Protein AF-A0A7J6RT24-F1 (afdb_monomer)

Structure (mmCIF, N/CA/C/O backbone):
data_AF-A0A7J6RT24-F1
#
_entry.id   AF-A0A7J6RT24-F1
#
loop_
_atom_site.group_PDB
_atom_site.id
_atom_site.type_symbol
_atom_site.label_atom_id
_atom_site.label_alt_id
_atom_site.label_comp_id
_atom_site.label_asym_id
_atom_site.label_entity_id
_atom_site.label_seq_id
_atom_site.pdbx_PDB_ins_code
_atom_site.Cartn_x
_atom_site.Cartn_y
_atom_site.Cartn_z
_atom_site.occupancy
_atom_site.B_iso_or_equiv
_atom_site.auth_seq_id
_atom_site.auth_comp_id
_atom_site.auth_asym_id
_atom_site.auth_atom_id
_atom_site.pdbx_PDB_model_num
ATOM 1 N N . MET A 1 1 ? 26.549 -19.780 -21.112 1.00 41.97 1 MET A N 1
ATOM 2 C CA . MET A 1 1 ? 27.009 -18.426 -20.732 1.00 41.97 1 MET A CA 1
ATOM 3 C C . MET A 1 1 ? 26.534 -17.441 -21.785 1.00 41.97 1 MET A C 1
ATOM 5 O O . MET A 1 1 ? 26.823 -17.693 -22.943 1.00 41.97 1 MET A O 1
ATOM 9 N N . LEU A 1 2 ? 25.797 -16.397 -21.384 1.00 37.84 2 LEU A N 1
ATOM 10 C CA . LEU A 1 2 ? 25.719 -15.054 -21.995 1.00 37.84 2 LEU A 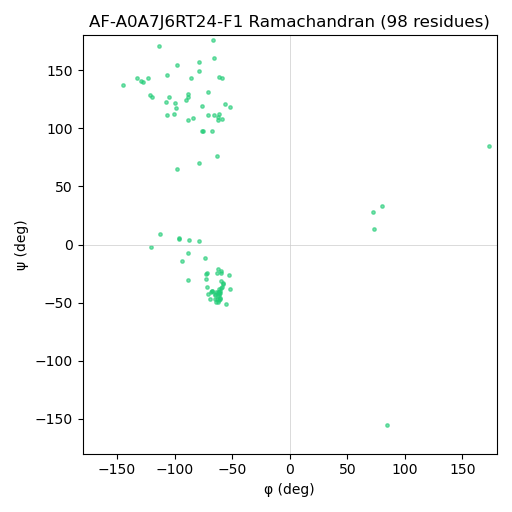CA 1
ATOM 11 C C . LEU A 1 2 ? 24.610 -14.273 -21.265 1.00 37.84 2 LEU A C 1
ATOM 13 O O . LEU A 1 2 ? 23.445 -14.269 -21.649 1.00 37.84 2 LEU A O 1
ATOM 17 N N . THR A 1 3 ? 24.975 -13.662 -20.139 1.00 43.00 3 THR A N 1
ATOM 18 C CA . THR A 1 3 ? 24.137 -12.731 -19.373 1.00 43.00 3 THR A CA 1
ATOM 19 C C . THR A 1 3 ? 24.110 -11.379 -20.080 1.00 43.00 3 THR A C 1
ATOM 21 O O . THR A 1 3 ? 25.024 -10.573 -19.925 1.00 43.00 3 THR A O 1
ATOM 24 N N . GLY A 1 4 ? 23.068 -11.128 -20.868 1.00 41.88 4 GLY A N 1
ATOM 25 C CA . GLY A 1 4 ? 22.840 -9.849 -21.538 1.00 41.88 4 GLY A CA 1
ATOM 26 C C . GLY A 1 4 ? 21.851 -8.964 -20.782 1.00 41.88 4 GLY A C 1
ATOM 27 O O . GLY A 1 4 ? 20.776 -8.684 -21.301 1.00 41.88 4 GLY A O 1
ATOM 28 N N . ILE A 1 5 ? 22.184 -8.517 -19.566 1.00 50.94 5 ILE A N 1
ATOM 29 C CA . ILE A 1 5 ? 21.401 -7.464 -18.899 1.00 50.94 5 ILE A CA 1
ATOM 30 C C . ILE A 1 5 ? 21.762 -6.141 -19.578 1.00 50.94 5 ILE A C 1
ATOM 32 O O . ILE A 1 5 ? 22.782 -5.524 -19.266 1.00 50.94 5 ILE A O 1
ATOM 36 N N . ARG A 1 6 ? 20.930 -5.703 -20.526 1.00 50.19 6 ARG A N 1
ATOM 37 C CA . ARG A 1 6 ? 20.975 -4.332 -21.043 1.00 50.19 6 ARG A CA 1
ATOM 38 C C . ARG A 1 6 ? 20.544 -3.401 -19.911 1.00 50.19 6 ARG A C 1
ATOM 40 O O . ARG A 1 6 ? 19.359 -3.248 -19.634 1.00 50.19 6 ARG A O 1
ATOM 47 N N . ARG A 1 7 ? 21.526 -2.820 -19.220 1.00 43.16 7 ARG A N 1
ATOM 48 C CA . ARG A 1 7 ? 21.316 -1.693 -18.311 1.00 43.16 7 ARG A CA 1
ATOM 49 C C . ARG A 1 7 ? 20.787 -0.536 -19.154 1.00 43.16 7 ARG A C 1
ATOM 51 O O . ARG A 1 7 ? 21.525 -0.003 -19.978 1.00 43.16 7 ARG A O 1
ATOM 58 N N . PHE A 1 8 ? 19.516 -0.179 -18.984 1.00 46.31 8 PHE A N 1
ATOM 59 C CA . PHE A 1 8 ? 19.030 1.114 -19.451 1.00 46.31 8 PHE A CA 1
ATOM 60 C C . PHE A 1 8 ? 19.902 2.182 -18.791 1.00 46.31 8 PHE A C 1
ATOM 62 O O . PHE A 1 8 ? 20.028 2.206 -17.565 1.00 46.31 8 PHE A O 1
ATOM 69 N N . ALA A 1 9 ? 20.568 2.996 -19.608 1.00 40.97 9 ALA A N 1
ATOM 70 C CA . ALA A 1 9 ? 21.303 4.151 -19.134 1.00 40.97 9 ALA A CA 1
ATOM 71 C C . ALA A 1 9 ? 20.305 5.054 -18.405 1.00 40.97 9 ALA A C 1
ATOM 73 O O . ALA A 1 9 ? 19.417 5.641 -19.019 1.00 40.97 9 ALA A O 1
ATOM 74 N N . ALA A 1 10 ? 20.407 5.096 -17.078 1.00 47.28 10 ALA A N 1
ATOM 75 C CA . ALA A 1 10 ? 19.801 6.158 -16.312 1.00 47.28 10 ALA A CA 1
ATOM 76 C C . ALA A 1 10 ? 20.466 7.446 -16.797 1.00 47.28 10 ALA A C 1
ATOM 78 O O . ALA A 1 10 ? 21.658 7.643 -16.562 1.00 47.28 10 ALA A O 1
ATOM 79 N N . ASP A 1 11 ? 19.713 8.310 -17.472 1.00 47.97 11 ASP A N 1
ATOM 80 C CA . ASP A 1 11 ? 20.037 9.732 -17.521 1.00 47.97 11 ASP A CA 1
ATOM 81 C C . ASP A 1 11 ? 19.935 10.258 -16.081 1.00 47.97 11 ASP A C 1
ATOM 83 O O . ASP A 1 11 ? 18.950 10.860 -15.657 1.00 47.97 11 ASP A O 1
ATOM 87 N N . SER A 1 12 ? 20.947 9.952 -15.271 1.00 54.94 12 SER A N 1
ATOM 88 C CA . SER A 1 12 ? 21.086 10.424 -13.906 1.00 54.94 12 SER A CA 1
ATOM 89 C C . SER A 1 12 ? 21.604 11.854 -13.961 1.00 54.94 12 SER A C 1
ATOM 91 O O . SER A 1 12 ? 22.752 12.135 -13.611 1.00 54.94 12 SER A O 1
ATOM 93 N N . ARG A 1 13 ? 20.764 12.793 -14.403 1.00 59.53 13 ARG A N 1
ATOM 94 C CA . ARG A 1 13 ? 20.928 14.159 -13.910 1.00 59.53 13 ARG A CA 1
ATOM 95 C C . ARG A 1 13 ? 20.689 14.063 -12.413 1.00 59.53 13 ARG A C 1
ATOM 97 O O . ARG A 1 13 ? 19.567 13.788 -11.996 1.00 59.53 13 ARG A O 1
ATOM 104 N N . ALA A 1 14 ? 21.762 14.182 -11.631 1.00 67.69 14 ALA A N 1
ATOM 105 C CA . ALA A 1 14 ? 21.658 14.236 -10.184 1.00 67.69 14 ALA A CA 1
ATOM 106 C C . ALA A 1 14 ? 20.633 15.322 -9.847 1.00 67.69 14 ALA A C 1
ATOM 108 O O . ALA A 1 14 ? 20.783 16.478 -10.256 1.00 67.69 14 ALA A O 1
ATOM 109 N N . MET A 1 15 ? 19.543 14.918 -9.198 1.00 70.62 15 MET A N 1
ATOM 110 C CA . MET A 1 15 ? 18.542 15.855 -8.718 1.00 70.62 15 MET A CA 1
ATOM 111 C C . MET A 1 15 ? 19.244 16.823 -7.765 1.00 70.62 15 MET A C 1
ATOM 113 O O . MET A 1 15 ? 20.170 16.444 -7.046 1.00 70.62 15 MET A O 1
ATOM 117 N N . SER A 1 16 ? 18.857 18.101 -7.779 1.00 86.38 16 SER A N 1
ATOM 118 C CA . SER A 1 16 ? 19.405 19.019 -6.785 1.00 86.38 16 SER A CA 1
ATOM 119 C C . SER A 1 16 ? 19.005 18.520 -5.396 1.00 86.38 16 SER A C 1
ATOM 121 O O . SER A 1 16 ? 17.896 18.018 -5.211 1.00 86.38 16 SER A O 1
ATOM 123 N N . LYS A 1 17 ? 19.884 18.685 -4.406 1.00 88.19 17 LYS A N 1
ATOM 124 C CA . LYS A 1 17 ? 19.605 18.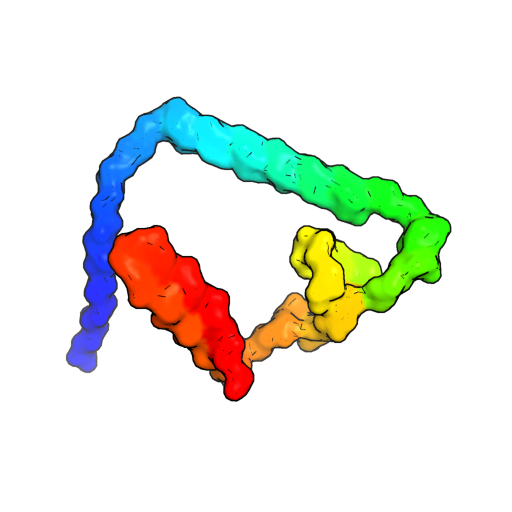271 -3.022 1.00 88.19 17 LYS A CA 1
ATOM 125 C C . LYS A 1 17 ? 18.268 18.830 -2.514 1.00 88.19 17 LYS A C 1
ATOM 127 O O . LYS A 1 17 ? 17.480 18.125 -1.903 1.00 88.19 17 LYS A O 1
ATOM 132 N N . SER A 1 18 ? 17.959 20.072 -2.897 1.00 89.44 18 SER A N 1
ATOM 133 C CA . SER A 1 18 ? 16.669 20.709 -2.616 1.00 89.44 18 SER A CA 1
ATOM 134 C C . SER A 1 18 ? 15.474 19.986 -3.253 1.00 89.44 18 SER A C 1
ATOM 136 O O . SER A 1 18 ? 14.419 19.907 -2.629 1.00 89.44 18 SER A O 1
ATOM 138 N N . ALA A 1 19 ? 15.610 19.460 -4.473 1.00 85.44 19 ALA A N 1
ATOM 139 C CA . ALA A 1 19 ? 14.546 18.708 -5.128 1.00 85.44 19 ALA A CA 1
ATOM 140 C C . ALA A 1 19 ? 14.338 17.326 -4.483 1.00 85.44 19 ALA A C 1
ATOM 142 O O . ALA A 1 19 ? 13.197 16.884 -4.352 1.00 85.44 19 ALA A O 1
ATOM 143 N N .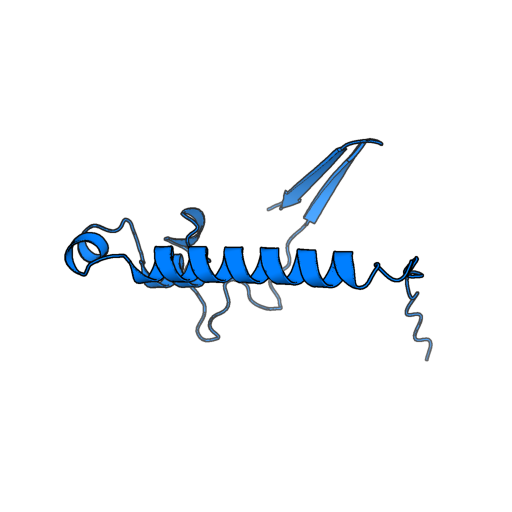 GLU A 1 20 ? 15.408 16.665 -4.036 1.00 89.19 20 GLU A N 1
ATOM 144 C CA . GLU A 1 20 ? 15.322 15.406 -3.282 1.00 89.19 20 GLU A CA 1
ATOM 145 C C . GLU A 1 20 ? 14.641 15.610 -1.923 1.00 89.19 20 GLU A C 1
ATOM 147 O O . GLU A 1 20 ? 13.695 14.889 -1.598 1.00 89.19 20 GLU A O 1
ATOM 152 N N . ASP A 1 21 ? 15.039 16.646 -1.182 1.00 90.69 21 ASP A N 1
ATOM 153 C CA . ASP A 1 21 ? 14.433 17.012 0.102 1.00 90.69 21 ASP A CA 1
ATOM 154 C C . ASP A 1 21 ? 12.942 17.362 -0.061 1.00 90.69 21 ASP A C 1
ATOM 156 O O . ASP A 1 21 ? 12.094 16.932 0.730 1.00 90.69 21 ASP A O 1
ATOM 160 N N . ALA A 1 22 ? 12.585 18.085 -1.128 1.00 90.56 22 ALA A N 1
ATOM 161 C CA . ALA A 1 22 ? 11.195 18.409 -1.435 1.00 90.56 22 ALA A CA 1
ATOM 162 C C . ALA A 1 22 ? 10.371 17.143 -1.719 1.00 90.56 22 ALA A C 1
ATOM 164 O O . ALA A 1 22 ? 9.295 16.964 -1.143 1.00 90.56 22 ALA A O 1
ATOM 165 N N . LEU A 1 23 ? 10.879 16.227 -2.548 1.00 88.25 23 LEU A N 1
ATOM 166 C CA . LEU A 1 23 ? 10.213 14.954 -2.843 1.00 88.25 23 LEU A CA 1
ATOM 167 C C . LEU A 1 23 ? 10.045 14.087 -1.593 1.00 88.25 23 LEU A C 1
ATOM 169 O O . LEU A 1 23 ? 8.977 13.504 -1.384 1.00 88.25 23 LEU A O 1
ATOM 173 N N . GLN A 1 24 ? 11.070 14.037 -0.746 1.00 91.94 24 GLN A N 1
ATOM 174 C CA . GLN A 1 24 ? 11.028 13.307 0.513 1.00 91.94 24 GLN A CA 1
ATOM 175 C C . GLN A 1 24 ? 9.957 13.886 1.449 1.00 91.94 24 GLN A C 1
ATOM 177 O O . GLN A 1 24 ? 9.133 13.138 1.979 1.00 91.94 24 GLN A O 1
ATOM 182 N N . SER A 1 25 ? 9.870 15.215 1.566 1.00 91.00 25 SER A N 1
ATOM 183 C CA . SER A 1 25 ? 8.848 15.879 2.386 1.00 91.00 25 SER A CA 1
ATOM 184 C C . SER A 1 25 ? 7.417 15.596 1.904 1.00 91.00 25 SER A C 1
ATOM 186 O O . SER A 1 25 ? 6.527 15.308 2.710 1.00 91.00 25 SER A O 1
ATOM 188 N N . ILE A 1 26 ? 7.194 15.589 0.584 1.00 88.12 26 ILE A N 1
ATOM 189 C CA . ILE A 1 26 ? 5.897 15.276 -0.029 1.00 88.12 26 ILE A CA 1
ATOM 190 C C . ILE A 1 26 ? 5.517 13.822 0.257 1.00 88.12 26 ILE A C 1
ATOM 192 O O . ILE A 1 26 ? 4.371 13.530 0.615 1.00 88.12 26 ILE A O 1
ATOM 196 N N . LYS A 1 27 ? 6.478 12.902 0.128 1.00 86.94 27 LYS A N 1
ATOM 197 C CA . LYS A 1 27 ? 6.275 11.481 0.415 1.00 86.94 27 LYS A CA 1
ATOM 198 C C . LYS A 1 27 ? 5.874 11.268 1.874 1.00 86.94 27 LYS A C 1
ATOM 200 O O . LYS A 1 27 ? 4.874 10.603 2.141 1.00 86.94 27 LYS A O 1
ATOM 205 N N . GLU A 1 28 ? 6.580 11.894 2.808 1.00 86.69 28 GLU A N 1
ATOM 206 C CA . GLU A 1 28 ? 6.285 11.799 4.239 1.00 86.69 28 GLU A CA 1
ATOM 207 C C . GLU A 1 28 ? 4.933 12.413 4.611 1.00 86.69 28 GLU A C 1
ATOM 209 O O . GLU A 1 28 ? 4.180 11.820 5.388 1.00 86.69 28 GLU A O 1
ATOM 214 N N . ALA A 1 29 ? 4.587 13.575 4.050 1.00 80.38 29 ALA A N 1
ATOM 215 C CA . ALA A 1 29 ? 3.290 14.210 4.269 1.00 80.38 29 ALA A CA 1
ATOM 216 C C . ALA A 1 29 ? 2.143 13.319 3.771 1.00 80.38 29 ALA A C 1
ATOM 218 O O . ALA A 1 29 ? 1.147 13.123 4.476 1.00 80.38 29 ALA A O 1
ATOM 219 N N . ARG A 1 30 ? 2.310 12.711 2.589 1.00 81.75 30 ARG A N 1
ATOM 220 C CA . ARG A 1 30 ? 1.353 11.757 2.021 1.00 81.75 30 ARG A CA 1
ATOM 221 C C . ARG A 1 30 ? 1.196 10.527 2.910 1.00 81.75 30 ARG A C 1
ATOM 223 O O . ARG A 1 30 ? 0.066 10.138 3.199 1.00 81.75 30 ARG A O 1
ATOM 230 N N . GLU A 1 31 ? 2.293 9.930 3.367 1.00 80.38 31 GLU A N 1
ATOM 231 C CA . GLU A 1 31 ? 2.259 8.758 4.249 1.00 80.38 31 GLU A CA 1
ATOM 232 C C . GLU A 1 31 ? 1.611 9.066 5.604 1.00 80.38 31 GLU A C 1
ATOM 234 O O . GLU A 1 31 ? 0.814 8.268 6.101 1.00 80.38 31 GLU A O 1
ATOM 239 N N . LYS A 1 32 ? 1.898 10.230 6.198 1.00 76.75 32 LYS A N 1
ATOM 240 C CA . LYS A 1 32 ? 1.281 10.670 7.460 1.00 76.75 32 LYS A CA 1
ATOM 241 C C . LYS A 1 32 ? -0.223 10.883 7.299 1.00 76.75 32 LYS A C 1
ATOM 243 O O . LYS A 1 32 ? -0.998 10.318 8.069 1.00 76.75 32 LYS A O 1
ATOM 248 N N . ALA A 1 33 ? -0.651 11.622 6.274 1.00 71.06 33 ALA A N 1
ATOM 249 C CA . ALA A 1 33 ? -2.069 11.844 5.986 1.00 71.06 33 ALA A CA 1
ATOM 250 C C . ALA A 1 33 ? -2.816 10.527 5.714 1.00 71.06 33 ALA A C 1
ATOM 252 O O . ALA A 1 33 ? -3.956 10.338 6.142 1.00 71.06 33 ALA A O 1
ATOM 253 N N . HIS A 1 34 ? -2.157 9.588 5.037 1.00 69.50 34 HIS A N 1
ATOM 254 C CA . HIS A 1 34 ? -2.698 8.270 4.734 1.00 69.50 34 HIS A CA 1
ATOM 255 C C . HIS A 1 34 ? -2.852 7.385 5.978 1.00 69.50 34 HIS A C 1
ATOM 257 O O . HIS A 1 34 ? -3.932 6.839 6.213 1.00 69.50 34 HIS A O 1
ATOM 263 N N . LYS A 1 35 ? -1.823 7.319 6.833 1.00 70.31 35 LYS A N 1
ATOM 264 C CA . LYS A 1 35 ? -1.875 6.611 8.124 1.00 70.31 35 LYS A CA 1
ATOM 265 C C . LYS A 1 35 ? -2.952 7.181 9.042 1.00 70.31 35 LYS A C 1
ATOM 267 O O . LYS A 1 35 ? -3.650 6.411 9.698 1.00 70.31 35 LYS A O 1
ATOM 272 N N . LEU A 1 36 ? -3.114 8.504 9.067 1.00 66.50 36 LEU A N 1
ATOM 273 C CA . LEU A 1 36 ? -4.169 9.166 9.833 1.00 66.50 36 LEU A CA 1
ATOM 274 C C . LEU A 1 36 ? -5.555 8.749 9.331 1.00 66.50 36 LEU A C 1
ATOM 276 O O . LEU A 1 36 ? -6.359 8.280 10.128 1.00 66.50 36 LEU A O 1
ATOM 280 N N . LYS A 1 37 ? -5.815 8.803 8.018 1.00 69.81 37 LYS A N 1
ATOM 281 C CA . LYS A 1 37 ? -7.106 8.381 7.442 1.00 69.81 37 LYS A CA 1
ATOM 282 C C . LYS A 1 37 ? -7.428 6.906 7.697 1.00 69.81 37 LYS A C 1
ATOM 284 O O . LYS A 1 37 ? -8.561 6.579 8.033 1.00 69.81 37 LYS A O 1
ATOM 289 N N . LEU A 1 38 ? -6.443 6.016 7.580 1.00 66.75 38 LEU A N 1
ATOM 290 C CA . LEU A 1 38 ? -6.642 4.580 7.807 1.00 66.75 38 LEU A CA 1
ATOM 291 C C . LEU A 1 38 ? -6.830 4.205 9.282 1.00 66.75 38 LEU A C 1
ATOM 293 O O . LEU A 1 38 ? -7.499 3.216 9.580 1.00 66.75 38 LEU A O 1
ATOM 297 N N . ASN A 1 39 ? -6.238 4.962 10.207 1.00 67.88 39 ASN A N 1
ATOM 298 C CA . ASN A 1 39 ? -6.346 4.702 11.644 1.00 67.88 39 ASN A CA 1
ATOM 299 C C . ASN A 1 39 ? -7.479 5.491 12.324 1.00 67.88 39 ASN A C 1
ATOM 301 O O . ASN A 1 39 ? -7.860 5.134 13.435 1.00 67.88 39 ASN A O 1
ATOM 305 N N . ALA A 1 40 ? -8.046 6.507 11.666 1.00 70.69 40 ALA A N 1
ATOM 306 C CA . ALA A 1 40 ? -9.094 7.366 12.223 1.00 70.69 40 ALA A CA 1
ATOM 307 C C . ALA A 1 40 ? -10.479 6.702 12.330 1.00 70.69 40 ALA A C 1
ATOM 309 O O . ALA A 1 40 ? -11.360 7.249 12.985 1.00 70.69 40 ALA A O 1
ATOM 310 N N . MET A 1 41 ? -10.694 5.532 11.720 1.00 73.56 41 MET A N 1
ATOM 311 C CA . MET A 1 41 ? -12.022 4.922 11.688 1.00 73.56 41 MET A CA 1
ATOM 312 C C . MET A 1 41 ? -12.389 4.277 13.036 1.00 73.56 41 MET A C 1
ATOM 314 O O . MET A 1 41 ? -11.738 3.333 13.519 1.00 73.56 41 MET A O 1
ATOM 318 N N . SER A 1 42 ? -13.468 4.771 13.639 1.00 80.69 42 SER A N 1
ATOM 319 C CA . SER A 1 42 ? -13.998 4.295 14.913 1.00 80.69 42 SER A CA 1
ATOM 320 C C . SER A 1 42 ? -14.520 2.856 14.813 1.00 80.69 42 SER A C 1
ATOM 322 O O . SER A 1 42 ? -14.838 2.340 13.739 1.00 80.69 42 SER A O 1
ATOM 324 N N . LYS A 1 43 ? -14.661 2.176 15.958 1.00 81.62 43 LYS A N 1
ATOM 325 C CA . LYS A 1 43 ? -15.199 0.802 16.010 1.00 81.62 43 LYS A CA 1
ATOM 326 C C . LYS A 1 43 ? -16.629 0.708 15.447 1.00 81.62 43 LYS A C 1
ATOM 328 O O . LYS A 1 43 ? -16.990 -0.318 14.877 1.00 81.62 43 LYS A O 1
ATOM 333 N N . LYS A 1 44 ? -17.429 1.774 15.590 1.00 84.44 44 LYS A N 1
ATOM 334 C CA . LYS A 1 44 ? -18.802 1.853 15.059 1.00 84.44 44 LYS A CA 1
ATOM 335 C C . LYS A 1 44 ? -18.813 1.962 13.534 1.00 84.44 44 LYS A C 1
ATOM 337 O O . LYS A 1 44 ? -19.600 1.278 12.890 1.00 84.44 44 LYS A O 1
ATOM 342 N N . GLU A 1 45 ? -17.923 2.772 12.971 1.00 82.69 45 GLU A N 1
ATOM 343 C CA . GLU A 1 45 ? -17.781 2.943 11.520 1.00 82.69 45 GLU A CA 1
ATOM 344 C C . GLU A 1 45 ? -17.227 1.682 10.857 1.00 82.69 45 GLU A C 1
ATOM 346 O O . GLU A 1 45 ? -17.771 1.241 9.850 1.00 82.69 45 GLU A O 1
ATOM 351 N N . ARG A 1 46 ? -16.244 1.016 11.481 1.00 82.81 46 ARG A N 1
ATOM 352 C CA . ARG A 1 46 ? -15.728 -0.274 10.993 1.00 82.81 46 ARG A CA 1
ATOM 353 C C . ARG A 1 46 ? -16.802 -1.353 10.892 1.00 82.81 46 ARG A C 1
ATOM 355 O O . ARG A 1 46 ? -16.742 -2.186 10.001 1.00 82.81 46 ARG A O 1
ATOM 362 N N . ARG A 1 47 ? -17.793 -1.345 11.790 1.00 83.69 47 ARG A N 1
ATOM 363 C CA . ARG A 1 47 ? -18.895 -2.320 11.769 1.00 83.69 47 ARG A CA 1
ATOM 364 C C . ARG A 1 47 ? -19.872 -2.089 10.613 1.00 83.69 47 ARG A C 1
ATOM 366 O O . ARG A 1 47 ? -20.550 -3.023 10.209 1.00 83.69 47 ARG A O 1
ATOM 373 N N . LYS A 1 48 ? -19.951 -0.857 10.104 1.00 88.12 48 LYS A N 1
ATOM 374 C CA . LYS A 1 48 ? -20.763 -0.484 8.937 1.00 88.12 48 LYS A CA 1
ATOM 375 C C . LYS A 1 48 ? -19.949 -0.468 7.639 1.00 88.12 48 LYS A C 1
ATOM 377 O O . LYS A 1 48 ? -20.456 -0.025 6.613 1.00 88.12 48 LYS A O 1
ATOM 382 N N . PHE A 1 49 ? -18.686 -0.885 7.691 1.00 83.50 49 PHE A N 1
ATOM 383 C CA . PHE A 1 49 ? -17.790 -0.801 6.554 1.00 83.50 49 PHE A CA 1
ATOM 384 C C . PHE A 1 49 ? -18.195 -1.814 5.474 1.00 83.50 49 PHE A C 1
ATOM 386 O O . PHE A 1 49 ? -18.415 -2.980 5.807 1.00 83.50 49 PHE A O 1
ATOM 393 N N . PRO A 1 50 ? -18.306 -1.402 4.199 1.00 81.69 50 PRO A N 1
ATOM 394 C CA . PRO A 1 50 ? -18.622 -2.327 3.122 1.00 81.69 50 PRO A CA 1
ATOM 395 C C . PRO A 1 50 ? -17.417 -3.245 2.869 1.00 81.69 50 PRO A C 1
ATOM 397 O O . PRO A 1 50 ? -16.365 -2.800 2.416 1.00 81.69 50 PRO A O 1
ATOM 400 N N . GLY A 1 51 ? -17.565 -4.530 3.193 1.00 84.12 51 GLY A N 1
ATOM 401 C CA . GLY A 1 51 ? -16.537 -5.550 2.973 1.00 84.12 51 GLY A CA 1
ATOM 402 C C . GLY A 1 51 ? -15.483 -5.637 4.082 1.00 84.12 51 GLY A C 1
ATOM 403 O O . GLY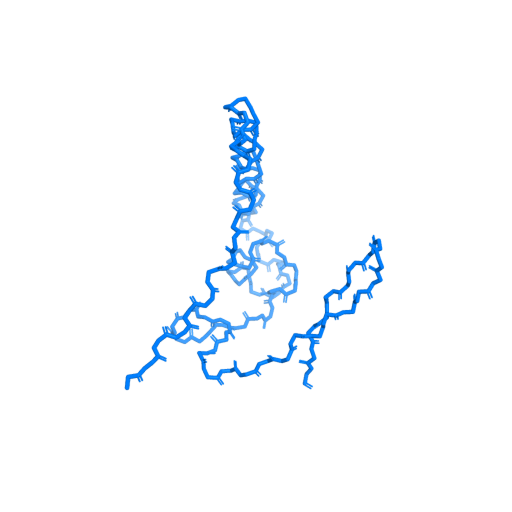 A 1 51 ? -15.724 -5.303 5.245 1.00 84.12 51 GLY A O 1
ATOM 404 N N . ASN A 1 52 ? -14.293 -6.138 3.739 1.00 85.12 52 ASN A N 1
ATOM 405 C CA . ASN A 1 52 ? -13.248 -6.405 4.721 1.00 85.12 52 ASN A CA 1
ATOM 406 C C . ASN A 1 52 ? -12.370 -5.165 4.952 1.00 85.12 52 ASN A C 1
ATOM 408 O O . ASN A 1 52 ? -11.507 -4.810 4.144 1.00 85.12 52 ASN A O 1
ATOM 412 N N . PHE A 1 53 ? -12.544 -4.533 6.114 1.00 85.06 53 PHE A N 1
ATOM 413 C CA . PHE A 1 53 ? -11.756 -3.366 6.517 1.00 85.06 53 PHE A CA 1
ATOM 414 C C . PHE A 1 53 ? -10.240 -3.634 6.563 1.00 85.06 53 PHE A C 1
ATOM 416 O O . PHE A 1 53 ? -9.444 -2.737 6.279 1.00 85.06 53 PHE A O 1
ATOM 423 N N . MET A 1 54 ? -9.808 -4.851 6.904 1.00 84.00 54 MET A N 1
ATOM 424 C CA . MET A 1 54 ? -8.380 -5.181 6.914 1.00 84.00 54 MET A CA 1
ATOM 425 C C . MET A 1 54 ? -7.811 -5.184 5.494 1.00 84.00 54 MET A C 1
ATOM 427 O O . MET A 1 54 ? -6.738 -4.622 5.277 1.00 84.00 54 MET A O 1
ATOM 431 N N . ASN A 1 55 ? -8.555 -5.709 4.518 1.00 83.50 55 ASN A N 1
ATOM 432 C CA . ASN A 1 55 ? -8.143 -5.701 3.112 1.00 83.50 55 ASN A CA 1
ATOM 433 C C . ASN A 1 55 ? -8.116 -4.275 2.549 1.00 83.50 55 ASN A C 1
ATOM 435 O O . ASN A 1 55 ? -7.142 -3.895 1.904 1.00 83.50 55 ASN A O 1
ATOM 439 N N . PHE A 1 56 ? -9.092 -3.433 2.906 1.00 82.62 56 PHE A N 1
ATOM 440 C CA . PHE A 1 56 ? -9.060 -1.997 2.607 1.00 82.62 56 PHE A CA 1
ATOM 441 C C . PHE A 1 56 ? -7.804 -1.307 3.140 1.00 82.62 56 PHE A C 1
ATOM 443 O O . PHE A 1 56 ? -7.109 -0.589 2.414 1.00 82.62 56 PHE A O 1
ATOM 450 N N . LYS A 1 57 ? -7.513 -1.518 4.428 1.00 82.75 57 LYS A N 1
ATOM 451 C CA . LYS A 1 57 ? -6.376 -0.895 5.104 1.00 82.75 57 LYS A CA 1
ATOM 452 C C . LYS A 1 57 ? -5.068 -1.307 4.444 1.00 82.75 57 LYS A C 1
ATOM 454 O O . LYS A 1 57 ? -4.229 -0.460 4.147 1.00 82.75 57 LYS A O 1
ATOM 459 N N . LEU A 1 58 ? -4.918 -2.599 4.176 1.00 79.31 58 LEU A N 1
ATOM 460 C CA . LEU A 1 58 ? -3.734 -3.160 3.543 1.00 79.31 58 LEU A CA 1
ATOM 461 C C . LEU A 1 58 ? -3.627 -2.828 2.044 1.00 79.31 58 LEU A C 1
ATOM 463 O O . LEU A 1 58 ? -2.520 -2.797 1.512 1.00 79.31 58 LEU A O 1
ATOM 467 N N . GLY A 1 59 ? -4.749 -2.561 1.372 1.00 76.00 59 GLY A N 1
ATOM 468 C CA . GLY A 1 59 ? -4.835 -2.070 -0.008 1.00 76.00 59 GLY A CA 1
ATOM 469 C C . GLY A 1 59 ? -4.564 -0.570 -0.151 1.00 76.00 59 GLY A C 1
ATOM 470 O O . GLY A 1 59 ? -4.656 -0.021 -1.252 1.00 76.00 59 GLY A O 1
ATOM 471 N N . GLY A 1 60 ? -4.220 0.100 0.951 1.00 78.25 60 GLY A N 1
ATOM 472 C CA . GLY A 1 60 ? -3.889 1.514 0.963 1.00 78.25 60 GLY A CA 1
ATOM 473 C C . GLY A 1 60 ? -5.114 2.421 0.948 1.00 78.25 60 GLY A C 1
ATOM 474 O O . GLY A 1 60 ? -5.050 3.507 0.380 1.00 78.25 60 GLY A O 1
ATOM 475 N N . GLY A 1 61 ? -6.220 2.021 1.571 1.00 78.31 61 GLY A N 1
ATOM 476 C CA . GLY A 1 61 ? -7.401 2.877 1.675 1.00 78.31 61 GLY A CA 1
ATOM 477 C C . GLY A 1 61 ? -8.146 3.036 0.350 1.00 78.31 61 GLY A C 1
ATOM 478 O O . GLY A 1 61 ? -8.782 4.061 0.117 1.00 78.31 61 GLY A O 1
ATOM 479 N N . ARG A 1 62 ? -8.040 2.029 -0.516 1.00 79.88 62 ARG A N 1
ATOM 480 C CA . ARG A 1 62 ? -8.612 2.006 -1.859 1.00 79.88 62 ARG A CA 1
ATOM 481 C C . ARG A 1 62 ? -9.846 1.097 -1.909 1.00 79.88 62 ARG A C 1
ATOM 483 O O . ARG A 1 62 ? -9.737 -0.054 -1.470 1.00 79.88 62 ARG A O 1
ATOM 490 N N . PRO A 1 63 ? -11.002 1.590 -2.388 1.00 80.69 63 PRO A N 1
ATOM 491 C CA . PRO A 1 63 ? -12.254 0.839 -2.369 1.00 80.69 63 PRO A CA 1
ATOM 492 C C . PRO A 1 63 ? -12.234 -0.441 -3.204 1.00 80.69 63 PRO A C 1
ATOM 494 O O . PRO A 1 63 ? -12.933 -1.399 -2.889 1.00 80.69 63 PRO A O 1
ATOM 497 N N . GLU A 1 64 ? -11.371 -0.507 -4.211 1.00 80.94 64 GLU A N 1
ATOM 498 C CA . GLU A 1 64 ? -11.196 -1.674 -5.074 1.00 80.94 64 GLU A CA 1
ATOM 499 C C . GLU A 1 64 ? -10.705 -2.905 -4.292 1.00 80.94 64 GLU A C 1
ATOM 501 O O . GLU A 1 64 ? -10.913 -4.035 -4.719 1.00 80.94 64 GLU A O 1
ATOM 506 N N . PHE A 1 65 ? -10.094 -2.707 -3.117 1.00 79.81 65 PHE A N 1
ATOM 507 C CA . PHE A 1 65 ? -9.527 -3.784 -2.301 1.00 79.81 65 PHE A CA 1
ATOM 508 C C . PHE A 1 65 ? -10.462 -4.289 -1.190 1.00 79.81 65 PHE A C 1
ATOM 510 O O . PHE A 1 65 ? -10.047 -5.140 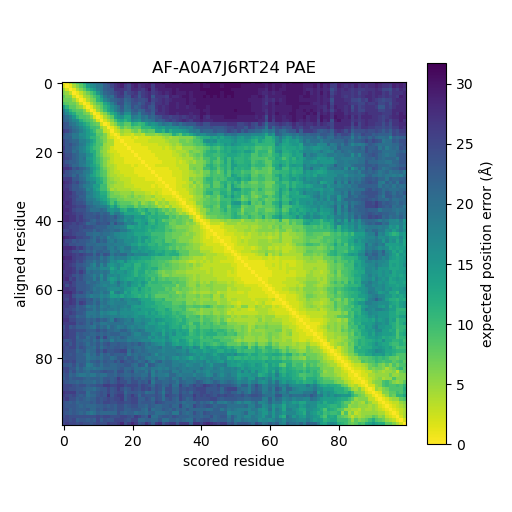-0.407 1.00 79.81 65 PHE A O 1
ATOM 517 N N . TYR A 1 66 ? -11.714 -3.817 -1.093 1.00 82.19 66 TYR A N 1
ATOM 518 C CA . TYR A 1 66 ? -12.668 -4.266 -0.057 1.00 82.19 66 TYR A CA 1
ATOM 519 C C . TYR A 1 66 ? -12.940 -5.772 -0.083 1.00 82.19 66 TYR A C 1
ATOM 521 O O . TYR A 1 66 ? -13.105 -6.393 0.969 1.00 82.19 66 TYR A O 1
ATOM 529 N N . HIS A 1 67 ? -12.974 -6.339 -1.288 1.00 80.50 67 HIS A N 1
ATOM 530 C CA . HIS A 1 67 ? -13.312 -7.739 -1.552 1.00 80.50 67 HIS A CA 1
ATOM 531 C C . HIS A 1 67 ? -12.120 -8.540 -2.080 1.00 80.50 67 HIS A C 1
ATOM 533 O O . HIS A 1 67 ? -12.279 -9.673 -2.514 1.00 80.50 67 HIS A O 1
ATOM 539 N N . VAL A 1 68 ? -10.921 -7.952 -2.060 1.00 81.50 68 VAL A N 1
ATOM 540 C CA . VAL A 1 68 ? -9.714 -8.643 -2.508 1.00 81.50 68 VAL A CA 1
ATOM 541 C C . VAL A 1 68 ? -9.190 -9.484 -1.359 1.00 81.50 68 VAL A C 1
ATOM 543 O O . VAL A 1 68 ? -8.679 -8.951 -0.372 1.00 81.50 68 VAL A O 1
ATOM 546 N N . GLU A 1 69 ? -9.329 -10.797 -1.486 1.00 80.88 69 GLU A N 1
ATOM 547 C CA . GLU A 1 69 ? -8.741 -11.750 -0.557 1.00 80.88 69 GLU A CA 1
ATOM 548 C C . GLU A 1 69 ? -7.257 -11.951 -0.850 1.00 80.88 69 GLU A C 1
ATOM 550 O O . GLU A 1 69 ? -6.783 -11.811 -1.978 1.00 80.88 69 GLU A O 1
ATOM 555 N N . ARG A 1 70 ? -6.502 -12.236 0.207 1.00 78.69 70 ARG A N 1
ATOM 556 C CA . ARG A 1 70 ? -5.080 -12.548 0.117 1.00 78.69 70 ARG A CA 1
ATOM 557 C C . ARG A 1 70 ? -4.891 -14.029 0.354 1.00 78.69 70 ARG A C 1
ATOM 559 O O . ARG A 1 70 ? -5.582 -14.614 1.184 1.00 78.69 70 ARG A O 1
ATOM 566 N N . ASN A 1 71 ? -3.918 -14.606 -0.333 1.00 81.25 71 ASN A N 1
ATOM 567 C CA . ASN A 1 71 ? -3.497 -15.974 -0.075 1.00 81.25 71 ASN A CA 1
ATOM 568 C C . ASN A 1 71 ? -2.849 -16.111 1.318 1.00 81.25 71 ASN A C 1
ATOM 5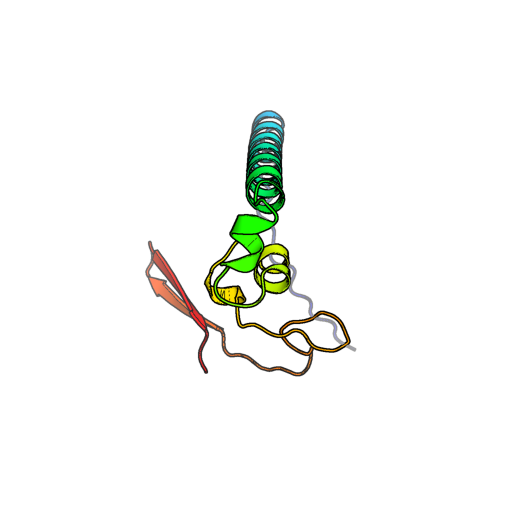70 O O . ASN A 1 71 ? -2.617 -15.129 2.032 1.00 81.25 71 ASN A O 1
ATOM 574 N N . GLN A 1 72 ? -2.495 -17.342 1.686 1.00 81.81 72 GLN A N 1
ATOM 575 C CA . GLN A 1 72 ? -1.836 -17.655 2.962 1.00 81.81 72 GLN A CA 1
ATOM 576 C C . GLN A 1 72 ? -0.486 -16.934 3.141 1.00 81.81 72 GLN A C 1
ATOM 578 O O . GLN A 1 72 ? -0.057 -16.686 4.264 1.00 81.81 72 GLN A O 1
ATOM 583 N N . ASN A 1 73 ? 0.144 -16.524 2.037 1.00 79.88 73 ASN A N 1
ATOM 584 C CA . ASN A 1 73 ? 1.396 -15.768 2.004 1.00 79.88 73 ASN A CA 1
ATOM 585 C C . ASN A 1 73 ? 1.184 -14.241 2.077 1.00 79.88 73 ASN A C 1
ATOM 587 O O . ASN A 1 73 ? 2.140 -13.471 1.958 1.00 79.88 73 ASN A O 1
ATOM 591 N N . GLY A 1 74 ? -0.060 -13.776 2.232 1.00 73.69 74 GLY A N 1
ATOM 592 C CA . GLY A 1 74 ? -0.415 -12.361 2.314 1.00 73.69 74 GLY A CA 1
ATOM 593 C C . GLY A 1 74 ? -0.343 -11.594 0.987 1.00 73.69 74 GLY A C 1
ATOM 594 O O . GLY A 1 74 ? -0.376 -10.359 1.006 1.00 73.69 74 GLY A O 1
ATOM 595 N N . ARG A 1 75 ? -0.248 -12.282 -0.155 1.00 77.94 75 ARG A N 1
ATOM 596 C CA . ARG A 1 75 ? -0.213 -11.688 -1.501 1.00 77.94 75 ARG A CA 1
ATOM 597 C C . ARG A 1 75 ? -1.596 -11.727 -2.150 1.00 77.94 75 ARG A C 1
ATOM 599 O O . ARG A 1 75 ? -2.439 -12.542 -1.795 1.00 77.94 75 ARG A O 1
ATOM 606 N N . ILE A 1 76 ? -1.816 -10.803 -3.082 1.00 78.44 76 ILE A N 1
ATOM 607 C CA . ILE A 1 76 ? -3.043 -10.732 -3.898 1.00 78.44 76 ILE A CA 1
ATOM 608 C C . ILE A 1 76 ? -2.895 -11.594 -5.160 1.00 78.44 76 ILE A C 1
ATOM 610 O O . ILE A 1 76 ? -3.866 -12.139 -5.667 1.00 78.44 76 ILE A O 1
ATOM 614 N N . PHE A 1 77 ? -1.665 -11.723 -5.649 1.00 78.38 77 PHE A N 1
ATOM 615 C CA . PHE A 1 77 ? -1.295 -12.534 -6.796 1.00 78.38 77 PHE A CA 1
ATOM 616 C C . PHE A 1 77 ? -0.145 -13.452 -6.396 1.00 78.38 77 PHE A C 1
ATOM 618 O O . PHE A 1 77 ? 0.757 -13.047 -5.649 1.00 78.38 77 PHE A O 1
ATOM 625 N N . GLU A 1 78 ? -0.197 -14.687 -6.873 1.00 74.94 78 GLU A N 1
ATOM 626 C CA . GLU A 1 78 ? 0.917 -15.613 -6.743 1.00 74.94 78 GLU A CA 1
ATOM 627 C C . GLU A 1 78 ? 1.995 -15.300 -7.797 1.00 74.94 78 GLU A C 1
ATOM 629 O O . GLU A 1 78 ? 1.708 -14.642 -8.799 1.00 74.94 78 GLU A O 1
ATOM 634 N N . PRO A 1 79 ? 3.263 -15.699 -7.582 1.00 69.25 79 PRO A N 1
ATOM 635 C CA . PRO A 1 79 ? 4.351 -15.451 -8.536 1.00 69.25 79 PRO A CA 1
ATOM 636 C C . PRO A 1 79 ? 4.139 -16.053 -9.927 1.00 69.25 79 PRO A C 1
ATOM 638 O O . PRO A 1 79 ? 4.753 -15.597 -10.886 1.00 69.25 79 PRO A O 1
ATOM 641 N N . ASP A 1 80 ? 3.327 -17.099 -10.012 1.00 75.25 80 ASP A N 1
ATOM 642 C CA . ASP A 1 80 ? 2.941 -17.808 -11.229 1.00 75.25 80 ASP A CA 1
ATOM 643 C C . ASP A 1 80 ? 1.698 -17.207 -11.899 1.00 75.25 80 ASP A C 1
ATOM 645 O O . ASP A 1 80 ? 1.374 -17.587 -13.024 1.00 75.25 80 ASP A O 1
ATOM 649 N N . HIS A 1 81 ? 1.024 -16.239 -11.265 1.00 77.06 81 HIS A N 1
ATOM 650 C CA . HIS A 1 81 ? -0.031 -15.484 -11.927 1.00 77.06 81 HIS A CA 1
ATOM 651 C C . HIS A 1 81 ? 0.578 -14.646 -13.052 1.00 77.06 81 HIS A C 1
ATOM 653 O O . HIS A 1 81 ? 1.296 -13.670 -12.822 1.00 77.06 81 HIS A O 1
ATOM 659 N N . VAL A 1 82 ? 0.256 -15.024 -14.285 1.00 73.62 82 VAL A N 1
ATOM 660 C CA . VAL A 1 82 ? 0.612 -14.270 -15.483 1.00 73.62 82 VAL A CA 1
ATOM 661 C C . VAL A 1 82 ? -0.498 -13.264 -15.757 1.00 73.62 82 VAL A C 1
ATOM 663 O O . VAL A 1 82 ? -1.671 -13.623 -15.783 1.00 73.62 82 VAL A O 1
ATOM 666 N N . PHE A 1 83 ? -0.130 -12.001 -15.951 1.00 70.81 83 PHE A N 1
ATOM 667 C CA . PHE A 1 83 ? -1.052 -10.955 -16.380 1.00 70.81 83 PHE A CA 1
ATOM 668 C C . PHE A 1 83 ? -0.435 -10.161 -17.523 1.00 70.81 83 PHE A C 1
ATOM 670 O O . PHE A 1 83 ? 0.775 -9.914 -17.549 1.00 70.81 83 PHE A O 1
ATOM 677 N N . GLU A 1 84 ? -1.273 -9.755 -18.4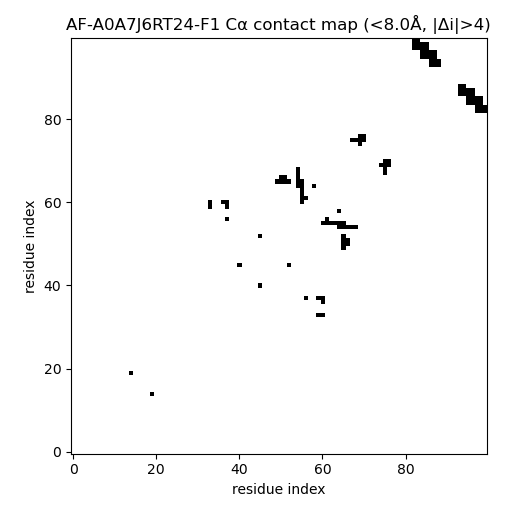69 1.00 73.25 84 GLU A N 1
ATOM 678 C CA . GLU A 1 84 ? -0.849 -8.931 -19.588 1.00 73.25 84 GLU A CA 1
ATOM 679 C C . GLU A 1 84 ? -0.992 -7.453 -19.218 1.00 73.25 84 GLU A C 1
ATOM 681 O O . GLU A 1 84 ? -2.059 -6.980 -18.822 1.00 73.25 84 GLU A O 1
ATOM 686 N N . ILE A 1 85 ? 0.101 -6.699 -19.340 1.00 73.06 85 ILE A N 1
ATOM 687 C CA . ILE A 1 85 ? 0.059 -5.242 -19.222 1.00 73.06 85 ILE A CA 1
ATOM 688 C C . ILE A 1 85 ? 0.077 -4.675 -20.631 1.00 73.06 85 ILE A C 1
ATOM 690 O O . ILE A 1 85 ? 1.097 -4.744 -21.317 1.00 73.06 85 ILE A O 1
ATOM 694 N N . VAL A 1 86 ? -1.032 -4.066 -21.037 1.00 69.62 86 VAL A N 1
ATOM 695 C CA . VAL A 1 86 ? -1.128 -3.399 -22.329 1.00 69.62 86 VAL A CA 1
ATOM 696 C C . VAL A 1 86 ? -0.917 -1.906 -22.122 1.00 69.62 86 VAL A C 1
ATOM 698 O O . VAL A 1 86 ? -1.664 -1.233 -21.407 1.00 69.62 86 VAL A O 1
ATOM 701 N N . VAL A 1 87 ? 0.145 -1.387 -22.732 1.00 71.88 87 VAL A N 1
ATOM 702 C CA . VAL A 1 87 ? 0.496 0.032 -22.673 1.00 71.88 87 VAL A CA 1
ATOM 703 C C . VAL A 1 87 ? 0.183 0.661 -24.021 1.00 71.88 87 VAL A C 1
ATOM 705 O O . VAL A 1 87 ? 0.859 0.392 -25.012 1.00 71.88 87 VAL A O 1
ATOM 708 N N . TYR A 1 88 ? -0.827 1.525 -24.052 1.00 66.19 88 TYR A N 1
ATOM 709 C CA . TYR A 1 88 ? -1.169 2.317 -25.226 1.00 66.19 88 TYR A CA 1
ATOM 710 C C . TYR A 1 88 ? -0.596 3.722 -25.067 1.00 66.19 88 TYR A C 1
ATOM 712 O O . TYR A 1 88 ? -0.899 4.430 -24.107 1.00 66.19 88 TYR A O 1
ATOM 720 N N . GLY A 1 89 ? 0.253 4.135 -26.007 1.00 70.25 89 GLY A N 1
ATOM 721 C CA . GLY A 1 89 ? 0.920 5.433 -25.962 1.00 70.25 89 GLY A CA 1
ATOM 722 C C . GLY A 1 89 ? 0.778 6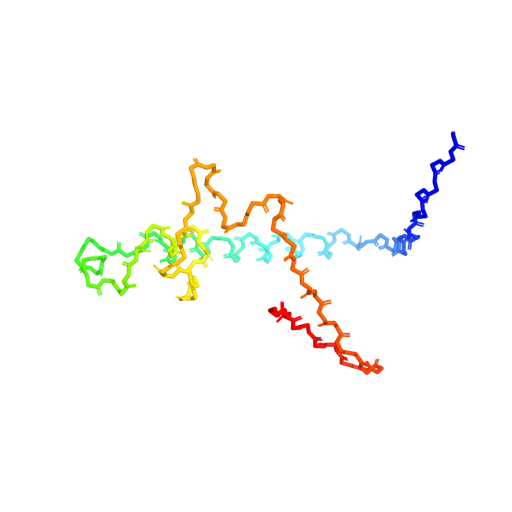.221 -27.258 1.00 70.25 89 GLY A C 1
ATOM 723 O O . GLY A 1 89 ? 0.895 5.677 -28.352 1.00 70.25 89 GLY A O 1
ATOM 724 N N . THR A 1 90 ? 0.590 7.531 -27.124 1.00 70.69 90 THR A N 1
ATOM 725 C CA . THR A 1 90 ? 0.888 8.533 -28.157 1.00 70.69 90 THR A CA 1
ATOM 726 C C . THR A 1 90 ? 2.043 9.413 -27.673 1.00 70.69 90 THR A C 1
ATOM 728 O O . THR A 1 90 ? 2.437 9.343 -26.510 1.00 70.69 90 THR A O 1
ATOM 731 N N . LYS A 1 91 ? 2.587 10.275 -28.543 1.00 73.69 91 LYS A N 1
ATOM 732 C CA . LYS A 1 91 ? 3.779 11.096 -28.248 1.00 73.69 91 LYS A CA 1
ATOM 733 C C . LYS A 1 91 ? 3.677 11.923 -26.948 1.00 73.69 91 LYS A C 1
ATOM 735 O O . LYS A 1 91 ? 4.708 12.194 -26.344 1.00 73.69 91 LYS A O 1
ATOM 740 N N . ASN A 1 92 ? 2.459 12.272 -26.512 1.00 76.25 92 ASN A N 1
ATOM 741 C CA . ASN A 1 92 ? 2.208 13.116 -25.336 1.00 76.25 92 ASN A CA 1
ATOM 742 C C . ASN A 1 92 ? 1.359 12.450 -24.234 1.00 76.25 92 ASN A C 1
ATOM 744 O O . ASN A 1 92 ? 1.129 13.084 -23.211 1.00 76.25 92 ASN A O 1
ATOM 748 N N . ASN A 1 93 ? 0.873 11.216 -24.420 1.00 64.50 93 ASN A N 1
ATOM 749 C CA . ASN A 1 93 ? 0.003 10.546 -23.447 1.00 64.50 93 ASN A CA 1
ATOM 750 C C . ASN A 1 93 ? 0.268 9.043 -23.406 1.00 64.50 93 ASN A C 1
ATOM 752 O O . ASN A 1 93 ? 0.363 8.400 -24.449 1.00 64.50 93 ASN A O 1
ATOM 756 N N . CYS A 1 94 ? 0.318 8.485 -22.199 1.00 61.28 94 CYS A N 1
ATOM 757 C CA . CYS A 1 94 ? 0.438 7.053 -21.956 1.00 61.28 94 CYS A CA 1
ATOM 758 C C . CYS A 1 94 ? -0.755 6.587 -21.119 1.00 61.28 94 CYS A C 1
ATOM 760 O O . CYS A 1 94 ? -1.050 7.176 -20.078 1.00 61.28 94 CYS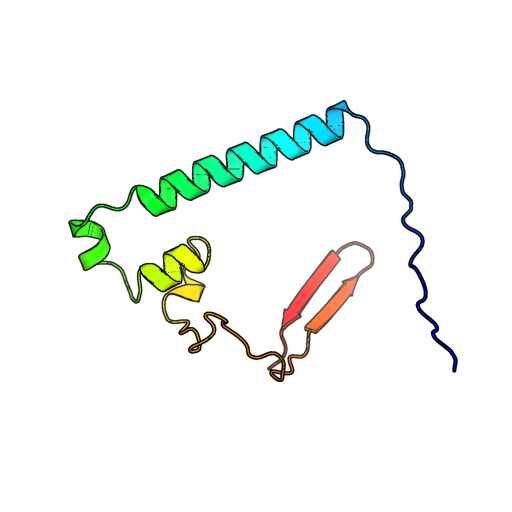 A O 1
ATOM 762 N N . GLN A 1 95 ? -1.429 5.536 -21.577 1.00 65.06 95 GLN A N 1
ATOM 763 C CA . GLN A 1 95 ? -2.497 4.864 -20.858 1.00 65.06 95 GLN A CA 1
ATOM 764 C C . GLN A 1 95 ? -2.090 3.410 -20.622 1.00 65.06 95 GLN A C 1
ATOM 766 O O . GLN A 1 95 ? -1.713 2.690 -21.545 1.00 65.06 95 GLN A O 1
ATOM 771 N N . VAL A 1 96 ? -2.149 2.993 -19.360 1.00 67.56 96 VAL A N 1
ATOM 772 C CA . VAL A 1 96 ? -1.826 1.628 -18.939 1.00 67.56 96 VAL A CA 1
ATOM 773 C C . VAL A 1 96 ? -3.129 0.930 -18.584 1.00 67.56 96 VAL A C 1
ATOM 775 O O . VAL A 1 96 ? -3.858 1.400 -17.708 1.00 67.56 96 VAL A O 1
ATOM 778 N N . SER A 1 97 ? -3.410 -0.187 -19.244 1.00 67.12 97 SER A N 1
ATOM 779 C CA . SER A 1 97 ? -4.516 -1.082 -18.911 1.00 67.12 97 SER A CA 1
ATOM 780 C C . SER A 1 97 ? -3.991 -2.490 -18.654 1.00 67.12 97 SER A C 1
ATOM 782 O O . SER A 1 97 ? -3.064 -2.947 -19.320 1.00 67.12 97 SER A O 1
ATOM 784 N N . ALA A 1 98 ? -4.587 -3.184 -17.689 1.00 63.38 98 ALA A N 1
ATOM 785 C CA . ALA A 1 98 ? -4.342 -4.606 -17.488 1.00 63.38 98 ALA A CA 1
ATOM 786 C C . ALA A 1 98 ? -5.335 -5.397 -18.352 1.00 63.38 98 ALA A C 1
ATOM 788 O O . ALA A 1 98 ? -6.536 -5.129 -18.288 1.00 63.38 98 ALA A O 1
ATOM 789 N N . GLY A 1 99 ? -4.825 -6.308 -19.178 1.00 59.31 99 GLY A N 1
ATOM 790 C CA . GLY A 1 99 ? -5.617 -7.272 -19.940 1.00 59.31 99 GLY A CA 1
ATOM 791 C C . GLY A 1 99 ? -5.911 -8.511 -19.093 1.00 59.31 99 GLY A C 1
ATOM 792 O O . GLY A 1 99 ? -5.078 -8.904 -18.272 1.00 59.31 99 GLY A O 1
ATOM 793 N N . SER A 1 100 ? -7.111 -9.072 -19.264 1.00 53.00 100 SER A N 1
ATOM 794 C CA . SER A 1 100 ? -7.579 -10.313 -18.630 1.00 53.00 100 SER A CA 1
ATOM 795 C C . SER A 1 100 ? -7.284 -11.536 -19.482 1.00 53.00 100 SER A C 1
ATOM 797 O O . SER A 1 100 ? -7.630 -11.454 -20.684 1.00 53.00 100 SER A O 1
#

Secondary structure (DSSP, 8-state):
-------------PPPHHHHHHHHHHHHHHHHHHHHHHH---HHHHHT-SS-HHHHHHTTS-GGGTT----TTS-SS-TT---EEEEEEETTEEEEEEE-

Organism: Perkinsus olseni (NCBI:txid32597)

Mean predicted aligned error: 14.59 Å

pLDDT: mean 73.54, std 13.02, range [37.84, 91.94]

Sequence (100 aa):
MLTGIRRFAADSRAMSKSAEDALQSIKEAREKAHKLKLNAMSKKERRKFPGNFMNFKLGGGRPEFYHVERNQNGRIFEPDHVFEIVVYGTKNNCQVSAGS

Solvent-accessible surface area (backbone atoms only — not comparable to full-atom values): 6471 Å² total; per-residue (Å²): 141,84,89,78,80,79,74,75,78,73,85,70,71,75,69,53,70,68,57,50,52,49,51,50,50,53,52,51,52,50,52,52,56,49,51,47,63,67,66,65,67,47,77,70,55,60,72,70,44,81,63,39,64,67,34,15,52,76,52,69,71,35,79,85,23,21,79,52,69,57,51,100,88,71,37,81,65,60,95,81,64,83,75,48,77,47,74,51,70,55,101,87,50,78,47,81,45,78,53,132

Radius of gyration: 19.85 Å; Cα contacts (8 Å, |Δi|>4): 59; chains: 1; bounding box: 48×39×44 Å

Foldseek 3Di:
DDDPPPDDPPPCPPDPPVVVVVVVVVVVVVVVVLVCVLPVQDPVNCVVDQADSVQCNVVSVDPVRRDQDADPVRHSDDPPDDWDWDWDDDPPDIDIDIDD